Protein AF-A0AAE3J5L8-F1 (afdb_monomer_lite)

pLDDT: mean 74.48, std 11.76, range [44.78, 88.94]

Secondary structure (DSSP, 8-state):
--TTT-EEEETTEEEEHHHHHHHHHHHTT--S-GGG-HHHHHHHHHHHHHHHHHHHHHHHHHHHHHHHHHHHHHHHHH--SS--SHHHHHHHHHHHHH------TT-HHHHHHHHHHHHHHHHHHHHHHHHHHHHH-----

Structure (mmCIF, N/CA/C/O backbone):
data_AF-A0AAE3J5L8-F1
#
_entry.id   AF-A0AAE3J5L8-F1
#
loop_
_atom_site.group_PDB
_atom_site.id
_atom_site.type_symbol
_atom_site.label_atom_id
_atom_site.label_alt_id
_atom_site.label_comp_id
_atom_site.label_asym_id
_atom_site.label_entity_id
_atom_site.label_seq_id
_atom_site.pdbx_PDB_ins_code
_atom_site.Cartn_x
_atom_site.Cartn_y
_atom_site.Cartn_z
_atom_site.occupancy
_atom_site.B_iso_or_equiv
_atom_site.auth_seq_id
_atom_site.auth_comp_id
_atom_site.auth_asym_id
_atom_site.auth_atom_id
_atom_site.pdbx_PDB_model_num
ATOM 1 N N . MET A 1 1 ? 15.370 10.010 -34.840 1.00 44.78 1 MET A N 1
ATOM 2 C CA . MET A 1 1 ? 14.185 9.342 -34.231 1.00 44.78 1 MET A CA 1
ATOM 3 C C . MET A 1 1 ? 14.710 8.102 -33.510 1.00 44.78 1 MET A C 1
ATOM 5 O O . MET A 1 1 ? 15.654 7.546 -34.030 1.00 44.78 1 MET A O 1
ATOM 9 N N . SER A 1 2 ? 14.266 7.647 -32.333 1.00 55.09 2 SER A N 1
ATOM 10 C CA . SER A 1 2 ? 13.224 6.601 -32.332 1.00 55.09 2 SER A CA 1
ATOM 11 C C . SER A 1 2 ? 12.769 6.094 -30.941 1.00 55.09 2 SER A C 1
ATOM 13 O O . SER A 1 2 ? 12.084 5.082 -30.892 1.00 55.09 2 SER A O 1
ATOM 15 N N . ASN A 1 3 ? 13.058 6.735 -29.798 1.00 56.94 3 ASN A N 1
ATOM 16 C CA . ASN A 1 3 ? 12.617 6.172 -28.493 1.00 56.94 3 ASN A CA 1
ATOM 17 C C . ASN A 1 3 ? 11.081 6.122 -28.328 1.00 56.94 3 ASN A C 1
ATOM 19 O O . ASN A 1 3 ? 10.553 5.324 -27.560 1.00 56.94 3 ASN A O 1
ATOM 23 N N . ALA A 1 4 ? 10.349 6.942 -29.088 1.00 61.38 4 ALA A N 1
ATOM 24 C CA . ALA A 1 4 ? 8.887 6.914 -29.131 1.00 61.38 4 ALA A CA 1
ATOM 25 C C . ALA A 1 4 ? 8.309 5.815 -30.049 1.00 61.38 4 ALA A C 1
ATOM 27 O O . ALA A 1 4 ? 7.115 5.542 -29.976 1.00 61.38 4 ALA A O 1
ATOM 28 N N . LYS A 1 5 ? 9.124 5.198 -30.919 1.00 63.25 5 LYS A N 1
ATOM 29 C CA . LYS A 1 5 ? 8.696 4.129 -31.843 1.00 63.25 5 LYS A CA 1
ATOM 30 C C . LYS A 1 5 ? 9.155 2.743 -31.392 1.00 63.25 5 LYS A C 1
ATOM 32 O O . LYS A 1 5 ? 8.475 1.765 -31.683 1.00 63.25 5 LYS A O 1
ATOM 37 N N . VAL A 1 6 ? 10.279 2.660 -30.678 1.00 74.25 6 VAL A N 1
ATOM 38 C CA . VAL A 1 6 ? 10.754 1.413 -30.065 1.00 74.25 6 VAL A CA 1
ATOM 39 C C . VAL A 1 6 ? 9.831 1.054 -28.901 1.00 74.25 6 VAL A C 1
ATOM 41 O O . VAL A 1 6 ? 9.570 1.885 -28.024 1.00 74.25 6 VAL A O 1
ATOM 44 N N . LYS A 1 7 ? 9.315 -0.176 -28.919 1.00 81.69 7 LYS A N 1
ATOM 45 C CA . LYS A 1 7 ? 8.434 -0.722 -27.886 1.00 81.69 7 LYS A CA 1
ATOM 46 C C . LYS A 1 7 ? 9.178 -1.751 -27.047 1.00 81.69 7 LYS A C 1
ATOM 48 O O . LYS A 1 7 ? 9.964 -2.528 -27.579 1.00 81.69 7 LYS A O 1
ATOM 53 N N . ILE A 1 8 ? 8.871 -1.776 -25.760 1.00 83.00 8 ILE A N 1
ATOM 54 C CA . ILE A 1 8 ? 9.225 -2.849 -24.840 1.00 83.00 8 ILE A CA 1
ATOM 55 C C . ILE A 1 8 ? 7.957 -3.617 -24.461 1.00 83.00 8 ILE A C 1
ATOM 57 O O . ILE A 1 8 ? 6.883 -3.023 -24.348 1.00 83.00 8 ILE A O 1
ATOM 61 N N . HIS A 1 9 ? 8.088 -4.926 -24.280 1.00 81.44 9 HIS A N 1
ATOM 62 C CA . HIS A 1 9 ? 7.011 -5.790 -23.801 1.00 81.44 9 HIS A CA 1
ATOM 63 C C . HIS A 1 9 ? 7.209 -6.086 -22.313 1.00 81.44 9 HIS A C 1
ATOM 65 O O . HIS A 1 9 ? 8.316 -6.412 -21.879 1.00 81.44 9 HIS A O 1
ATOM 71 N N . THR A 1 10 ? 6.129 -5.988 -21.546 1.00 82.56 10 THR A N 1
ATOM 72 C CA . THR A 1 10 ? 6.056 -6.367 -20.125 1.00 82.56 10 THR A CA 1
ATOM 73 C C . THR A 1 10 ? 4.765 -7.139 -19.878 1.00 82.56 10 THR A C 1
ATOM 75 O O . THR A 1 10 ? 3.876 -7.132 -20.731 1.00 82.56 10 THR A O 1
ATOM 78 N N . GLN A 1 11 ? 4.603 -7.752 -18.705 1.00 77.94 11 GLN A N 1
ATOM 79 C CA . GLN A 1 11 ? 3.338 -8.423 -18.375 1.00 77.94 11 GLN A CA 1
ATOM 80 C C . GLN A 1 11 ? 2.146 -7.457 -18.273 1.00 77.94 11 GLN A C 1
ATOM 82 O O . GLN A 1 11 ? 1.005 -7.858 -18.481 1.00 77.94 11 GLN A O 1
ATOM 87 N N . ALA A 1 12 ? 2.405 -6.173 -18.007 1.00 77.25 12 ALA A N 1
AT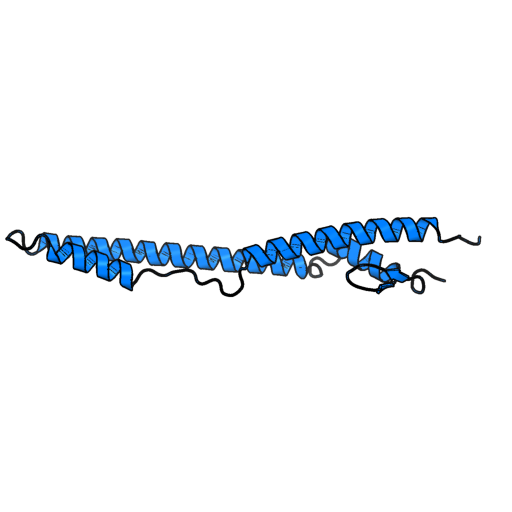OM 88 C CA . ALA A 1 12 ? 1.386 -5.124 -17.984 1.00 77.25 12 ALA A CA 1
ATOM 89 C C . ALA A 1 12 ? 1.015 -4.594 -19.385 1.00 77.25 12 ALA A C 1
ATOM 91 O O . ALA A 1 12 ? 0.104 -3.775 -19.507 1.00 77.25 12 ALA A O 1
ATOM 92 N N . GLY A 1 13 ? 1.716 -5.044 -20.431 1.00 84.94 13 GLY A N 1
ATOM 93 C CA . GLY A 1 13 ? 1.483 -4.669 -21.821 1.00 84.94 13 GLY A CA 1
ATOM 94 C C . GLY A 1 13 ? 2.679 -3.994 -22.491 1.00 84.94 13 GLY A C 1
ATOM 95 O O . GLY A 1 13 ? 3.811 -4.000 -21.991 1.00 84.94 13 GLY A O 1
ATOM 96 N N . ASP A 1 14 ? 2.393 -3.412 -23.653 1.00 84.94 14 ASP A N 1
ATOM 97 C CA . ASP A 1 14 ? 3.382 -2.799 -24.531 1.00 84.94 14 ASP A CA 1
ATOM 98 C C . ASP A 1 14 ? 3.556 -1.320 -24.222 1.00 84.94 14 ASP A C 1
ATOM 100 O O . ASP A 1 14 ? 2.623 -0.522 -24.338 1.00 84.94 14 ASP A O 1
ATOM 104 N N . PHE A 1 15 ? 4.792 -0.927 -23.937 1.00 84.38 15 PHE A N 1
ATOM 105 C CA . PHE A 1 15 ? 5.138 0.463 -23.676 1.00 84.38 15 PHE A CA 1
ATOM 106 C C . PHE A 1 15 ? 6.155 0.951 -24.696 1.00 84.38 15 PHE A C 1
ATOM 108 O O . PHE A 1 15 ? 7.084 0.237 -25.060 1.00 84.38 15 PHE A O 1
ATOM 115 N N . THR A 1 16 ? 6.031 2.198 -25.147 1.00 86.62 16 THR A N 1
ATOM 116 C CA . THR A 1 16 ? 7.151 2.851 -25.840 1.00 86.62 16 THR A CA 1
ATOM 117 C C . THR A 1 16 ? 8.303 3.039 -24.854 1.00 86.62 16 THR A C 1
ATOM 119 O O . THR A 1 16 ? 8.056 3.197 -23.659 1.00 86.62 16 THR A O 1
ATOM 122 N N . VAL A 1 17 ? 9.558 3.067 -25.311 1.00 82.81 17 VAL A N 1
ATOM 123 C CA . VAL A 1 17 ? 10.716 3.279 -24.414 1.00 82.81 17 VAL A CA 1
ATOM 124 C C . VAL A 1 17 ? 10.542 4.562 -23.589 1.00 82.81 17 VAL A C 1
ATOM 126 O O . VAL A 1 17 ? 10.765 4.566 -22.380 1.00 82.81 17 VAL A O 1
ATOM 129 N N . THR A 1 18 ? 10.048 5.643 -24.203 1.00 83.12 18 THR A N 1
ATOM 130 C CA . THR A 1 18 ? 9.715 6.889 -23.490 1.00 83.12 18 THR A CA 1
ATOM 131 C C . THR A 1 18 ? 8.594 6.706 -22.456 1.00 83.12 18 THR A C 1
ATOM 133 O O . THR A 1 18 ? 8.699 7.223 -21.339 1.00 83.12 18 THR A O 1
ATOM 136 N N . GLY A 1 19 ? 7.535 5.962 -22.792 1.00 82.69 19 GLY A N 1
ATOM 137 C CA . GLY A 1 19 ? 6.444 5.645 -21.866 1.00 82.69 19 GLY A CA 1
ATOM 138 C C . GLY A 1 19 ? 6.913 4.793 -20.684 1.00 82.69 19 GLY A C 1
ATOM 139 O O . GLY A 1 19 ? 6.606 5.107 -19.538 1.00 82.69 19 GLY A O 1
ATOM 140 N N . ALA A 1 20 ? 7.748 3.792 -20.944 1.00 85.12 20 ALA A N 1
ATOM 141 C CA . ALA A 1 20 ? 8.350 2.918 -19.947 1.00 85.12 20 ALA A CA 1
ATOM 142 C C . ALA A 1 20 ? 9.285 3.658 -18.982 1.00 85.12 20 ALA A C 1
ATOM 144 O O . ALA A 1 20 ? 9.216 3.451 -17.772 1.00 85.12 20 ALA A O 1
ATOM 145 N N . VAL A 1 21 ? 10.132 4.561 -19.490 1.00 84.31 21 VAL A N 1
ATOM 146 C CA . VAL A 1 21 ? 10.987 5.421 -18.652 1.00 84.31 21 VAL A CA 1
ATOM 147 C C . VAL A 1 21 ? 10.138 6.327 -17.761 1.00 84.31 21 VAL A C 1
ATOM 149 O O . VAL A 1 21 ? 10.444 6.480 -16.577 1.00 84.31 21 VAL A O 1
ATOM 152 N N . SER A 1 22 ? 9.066 6.900 -18.311 1.00 83.44 22 SER A N 1
ATOM 153 C CA . SER A 1 22 ? 8.148 7.767 -17.563 1.00 83.44 22 SER A CA 1
ATOM 154 C C . SER A 1 22 ? 7.431 6.989 -16.457 1.00 83.44 22 SER A C 1
ATOM 156 O O . SER A 1 22 ? 7.427 7.425 -15.304 1.00 83.44 22 SER A O 1
ATOM 158 N N . LEU A 1 23 ? 6.908 5.802 -16.781 1.00 83.38 23 LEU A N 1
ATOM 159 C CA . LEU A 1 23 ? 6.256 4.905 -15.829 1.00 83.38 23 LEU A CA 1
ATOM 160 C C . LEU A 1 23 ? 7.227 4.453 -14.735 1.00 83.38 23 LEU A C 1
ATOM 162 O O . LEU A 1 23 ? 6.928 4.603 -13.556 1.00 83.38 23 LEU A O 1
ATOM 166 N N . ARG A 1 24 ? 8.434 4.004 -15.094 1.00 85.81 24 ARG A N 1
ATOM 167 C CA . ARG A 1 24 ? 9.480 3.635 -14.131 1.00 85.81 24 ARG A CA 1
ATOM 168 C C . ARG A 1 24 ? 9.804 4.782 -13.172 1.00 85.81 24 ARG A C 1
ATOM 170 O O . ARG A 1 24 ? 9.902 4.572 -11.965 1.00 85.81 24 ARG A O 1
ATOM 177 N N . ASN A 1 25 ? 10.004 5.994 -13.690 1.00 82.62 25 ASN A N 1
ATOM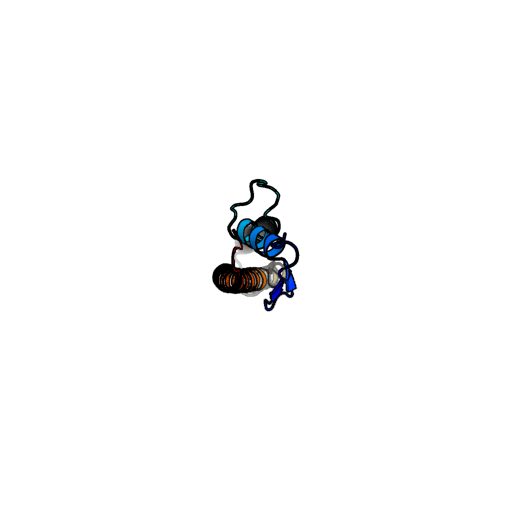 178 C CA . ASN A 1 25 ? 10.341 7.149 -12.857 1.00 82.62 25 ASN A CA 1
ATOM 179 C C . ASN A 1 25 ? 9.193 7.505 -11.898 1.00 82.62 25 ASN A C 1
ATOM 181 O O . ASN A 1 25 ? 9.457 7.825 -10.738 1.00 82.62 25 ASN A O 1
ATOM 185 N N . ARG A 1 26 ? 7.939 7.386 -12.353 1.00 80.06 26 ARG A N 1
ATOM 186 C CA . ARG A 1 26 ? 6.738 7.538 -11.521 1.00 80.06 26 ARG A CA 1
ATOM 187 C C . ARG A 1 26 ? 6.671 6.474 -10.424 1.00 80.06 26 ARG A C 1
ATOM 189 O O . ARG A 1 26 ? 6.553 6.837 -9.260 1.00 80.06 26 ARG A O 1
ATOM 196 N N . LEU A 1 27 ? 6.840 5.194 -10.764 1.00 79.00 27 LEU A N 1
ATOM 197 C CA . LEU A 1 27 ? 6.813 4.084 -9.801 1.00 79.00 27 LEU A CA 1
ATOM 198 C C . LEU A 1 27 ? 7.930 4.177 -8.745 1.00 79.00 27 LEU A C 1
ATOM 200 O O . LEU A 1 27 ? 7.731 3.763 -7.610 1.00 79.00 27 LEU A O 1
ATOM 204 N N . ARG A 1 28 ? 9.087 4.770 -9.077 1.00 78.38 28 ARG A N 1
ATOM 205 C CA . ARG A 1 28 ? 10.188 5.026 -8.120 1.00 78.38 28 ARG A CA 1
ATOM 206 C C . ARG A 1 28 ? 9.995 6.279 -7.261 1.00 78.38 28 ARG A C 1
ATOM 208 O O . ARG A 1 28 ? 10.917 6.650 -6.541 1.00 78.38 28 ARG A O 1
ATOM 215 N N . GLY A 1 29 ? 8.872 6.986 -7.385 1.00 71.25 29 GLY A N 1
ATOM 216 C CA . GLY A 1 29 ? 8.655 8.242 -6.666 1.00 71.25 29 GLY A CA 1
ATOM 217 C C . GLY A 1 29 ? 9.529 9.404 -7.156 1.00 71.25 29 GLY A C 1
ATOM 218 O O . GLY A 1 29 ? 9.593 10.436 -6.501 1.00 71.25 29 GLY A O 1
ATOM 219 N N . LYS A 1 30 ? 10.204 9.266 -8.308 1.00 65.38 30 LYS A N 1
ATOM 220 C CA . LYS A 1 30 ? 11.107 10.282 -8.886 1.00 65.38 30 LYS A CA 1
ATOM 221 C C . LYS A 1 30 ? 10.397 11.235 -9.852 1.00 65.38 30 LYS A C 1
ATOM 223 O O . LYS A 1 30 ? 11.042 11.870 -10.684 1.00 65.38 30 LYS A O 1
ATOM 228 N N . SER A 1 31 ? 9.070 11.303 -9.797 1.00 61.59 31 SER A N 1
ATOM 229 C CA . SER A 1 31 ? 8.314 12.238 -10.625 1.00 61.59 31 SER A CA 1
ATOM 230 C C . SER A 1 31 ? 8.439 13.653 -10.063 1.00 61.59 31 SER A C 1
ATOM 232 O O . SER A 1 31 ? 8.252 13.863 -8.867 1.00 61.59 31 SER A O 1
ATOM 234 N N . ALA A 1 32 ? 8.706 14.633 -10.930 1.00 59.59 32 ALA A N 1
ATOM 235 C CA . ALA A 1 32 ? 8.758 16.052 -10.565 1.00 59.59 32 ALA A CA 1
ATOM 236 C C . ALA A 1 32 ? 7.416 16.580 -10.015 1.00 59.59 32 ALA A C 1
ATOM 238 O O . ALA A 1 32 ? 7.368 17.621 -9.365 1.00 59.59 32 ALA A O 1
ATOM 239 N N . TYR A 1 33 ? 6.324 15.848 -10.248 1.00 59.88 33 TYR A N 1
ATOM 240 C CA . TYR A 1 33 ? 4.993 16.181 -9.762 1.00 59.88 33 TYR A CA 1
ATOM 241 C C . TYR A 1 33 ? 4.669 15.358 -8.508 1.00 59.88 33 TYR A C 1
ATOM 243 O O . TYR A 1 33 ? 4.322 14.181 -8.611 1.00 59.88 33 TYR A O 1
ATOM 251 N N . GLN A 1 34 ? 4.708 15.978 -7.324 1.00 54.47 34 GLN A N 1
ATOM 252 C CA . GLN A 1 34 ? 4.343 15.341 -6.042 1.00 54.47 34 GLN A CA 1
ATOM 253 C C . GLN A 1 34 ? 2.928 14.721 -6.045 1.00 54.47 34 GLN A C 1
ATOM 255 O O . GLN A 1 34 ? 2.705 13.694 -5.410 1.00 54.47 34 GLN A O 1
ATOM 260 N N . ASN A 1 35 ? 1.990 15.275 -6.826 1.00 56.38 35 ASN A N 1
ATOM 261 C CA . ASN A 1 35 ? 0.626 14.744 -6.984 1.00 56.38 35 ASN A CA 1
ATOM 262 C C . ASN A 1 35 ? 0.490 13.605 -8.012 1.00 56.38 35 ASN A C 1
ATOM 264 O O . ASN A 1 35 ? -0.592 13.047 -8.161 1.00 56.38 35 ASN A O 1
ATOM 268 N N . SER A 1 36 ? 1.556 13.237 -8.728 1.00 58.84 36 SER A N 1
ATOM 269 C CA . SER A 1 36 ? 1.492 12.191 -9.767 1.00 58.84 36 SER A CA 1
ATOM 270 C C . SER A 1 36 ? 1.623 10.760 -9.233 1.00 58.84 36 SER A C 1
ATOM 272 O O . SER A 1 36 ? 1.447 9.801 -9.988 1.00 58.84 36 SER A O 1
ATOM 274 N N . LEU A 1 37 ? 1.893 10.601 -7.935 1.00 71.88 37 LEU A N 1
ATOM 275 C CA . LEU A 1 37 ? 2.023 9.307 -7.262 1.00 71.88 37 LEU A CA 1
ATOM 276 C C . LEU A 1 37 ? 0.659 8.798 -6.786 1.00 71.88 37 LEU A C 1
ATOM 278 O O . LEU A 1 37 ? 0.462 8.544 -5.600 1.00 71.88 37 LEU A O 1
ATOM 282 N N . PHE A 1 38 ? -0.300 8.709 -7.711 1.00 74.44 38 PHE A N 1
ATOM 283 C CA . PHE A 1 38 ? -1.663 8.253 -7.425 1.00 74.44 38 PHE A CA 1
ATOM 284 C C . PHE A 1 38 ? -1.671 6.917 -6.675 1.00 74.44 38 PHE A C 1
ATOM 286 O O . PHE A 1 38 ? -2.350 6.813 -5.666 1.00 74.44 38 PHE A O 1
ATOM 293 N N . GLU A 1 39 ? -0.866 5.946 -7.106 1.00 74.88 39 GLU A N 1
ATOM 294 C CA . GLU A 1 39 ? -0.790 4.611 -6.508 1.00 74.88 39 GLU A CA 1
ATOM 295 C C . GLU A 1 39 ? -0.334 4.685 -5.043 1.00 74.88 39 GLU A C 1
ATOM 297 O O . GLU A 1 39 ? -1.012 4.183 -4.153 1.00 74.88 39 GLU A O 1
ATOM 302 N N . VAL A 1 40 ? 0.744 5.426 -4.766 1.00 77.62 40 VAL A N 1
ATOM 303 C CA . VAL A 1 40 ? 1.261 5.621 -3.398 1.00 77.62 40 VAL A CA 1
ATOM 304 C C . VAL A 1 40 ? 0.265 6.403 -2.534 1.00 77.62 40 VAL A C 1
ATOM 306 O O . VAL A 1 40 ? 0.112 6.144 -1.343 1.00 77.62 40 VAL A O 1
ATOM 309 N N . ASN A 1 41 ? -0.411 7.395 -3.116 1.00 82.31 41 ASN A N 1
ATOM 310 C CA . ASN A 1 41 ? -1.422 8.182 -2.417 1.00 82.31 41 ASN A CA 1
ATOM 311 C C . ASN A 1 41 ? -2.668 7.350 -2.095 1.00 82.31 41 ASN A C 1
ATOM 313 O O . ASN A 1 41 ? -3.238 7.515 -1.019 1.00 82.31 41 ASN A O 1
ATOM 317 N N . MET A 1 42 ? -3.067 6.468 -3.008 1.00 82.25 42 MET A N 1
ATOM 318 C CA . MET A 1 42 ? -4.195 5.559 -2.857 1.00 82.25 42 MET A CA 1
ATOM 319 C C . MET A 1 42 ? -3.910 4.512 -1.783 1.00 82.25 42 MET A C 1
ATOM 321 O O . MET A 1 42 ? -4.709 4.391 -0.861 1.00 82.25 42 MET A O 1
ATOM 325 N N . GLU A 1 43 ? -2.752 3.847 -1.830 1.00 81.88 43 GLU A N 1
ATOM 326 C CA . GLU A 1 43 ? -2.315 2.896 -0.795 1.00 81.88 43 GLU A CA 1
ATOM 327 C C . GLU A 1 43 ? -2.286 3.555 0.588 1.00 81.88 43 GLU A C 1
ATOM 329 O O . GLU A 1 43 ? -2.874 3.051 1.541 1.00 81.88 43 GLU A O 1
ATOM 334 N N . ARG A 1 44 ? -1.701 4.756 0.687 1.00 85.12 44 ARG A N 1
ATOM 335 C CA . ARG A 1 44 ? -1.685 5.521 1.941 1.00 85.12 44 ARG A CA 1
ATOM 336 C C . ARG A 1 44 ? -3.089 5.855 2.432 1.00 85.12 44 ARG A C 1
ATOM 338 O O . ARG A 1 44 ? -3.348 5.809 3.630 1.00 85.12 44 ARG A O 1
ATOM 345 N N . LYS A 1 45 ? -3.990 6.246 1.528 1.00 87.50 45 LYS A N 1
ATOM 346 C CA . LYS A 1 45 ? -5.359 6.605 1.905 1.00 87.50 45 LYS A CA 1
ATOM 347 C C . LYS A 1 45 ? -6.143 5.380 2.373 1.00 87.50 45 LYS A C 1
ATOM 349 O O . LYS A 1 45 ? -6.880 5.487 3.347 1.00 87.50 45 LYS A O 1
ATOM 354 N N . MET A 1 46 ? -5.949 4.237 1.724 1.00 84.19 46 MET A N 1
ATOM 355 C CA . MET A 1 46 ? -6.524 2.958 2.135 1.00 84.19 46 MET A CA 1
ATOM 356 C C . MET A 1 46 ? -6.052 2.550 3.536 1.00 84.19 46 MET A C 1
ATOM 358 O O . MET A 1 46 ? -6.886 2.262 4.392 1.00 84.19 46 MET A O 1
ATOM 362 N N . ASP A 1 47 ? -4.748 2.626 3.808 1.00 85.75 47 ASP A N 1
ATOM 363 C CA . ASP A 1 47 ? -4.183 2.323 5.130 1.00 85.75 47 ASP A CA 1
ATOM 364 C C . ASP A 1 47 ? -4.706 3.270 6.230 1.00 85.75 47 ASP A C 1
ATOM 366 O O . ASP A 1 47 ? -5.062 2.849 7.336 1.00 85.75 47 ASP A O 1
ATOM 370 N N . GLN A 1 48 ? -4.847 4.560 5.906 1.00 88.94 48 GLN A N 1
ATOM 371 C CA . GLN A 1 48 ? -5.434 5.551 6.811 1.00 88.94 48 GLN A CA 1
ATOM 372 C C . GLN A 1 48 ? -6.892 5.238 7.161 1.00 88.94 48 GLN A C 1
ATOM 374 O O . GLN A 1 48 ? -7.256 5.300 8.336 1.00 88.94 48 GLN A O 1
ATOM 379 N N . GLU A 1 49 ? -7.732 4.923 6.172 1.00 86.00 49 GLU A N 1
ATOM 380 C CA . GLU A 1 49 ? -9.142 4.603 6.424 1.00 86.00 49 GLU A CA 1
ATOM 381 C C . GLU A 1 49 ? -9.296 3.277 7.178 1.00 86.00 49 GLU A C 1
ATOM 383 O O . GLU A 1 49 ? -10.117 3.188 8.096 1.00 86.00 49 GLU A O 1
ATOM 388 N N . TYR A 1 50 ? -8.460 2.278 6.877 1.00 85.38 50 TYR A N 1
ATOM 389 C CA . TYR A 1 50 ? -8.422 1.026 7.631 1.00 85.38 50 TYR A CA 1
ATOM 390 C C . TYR A 1 50 ? -8.069 1.278 9.102 1.00 85.38 50 TYR A C 1
ATOM 392 O O . TYR A 1 50 ? -8.821 0.908 10.007 1.00 85.38 50 TYR A O 1
ATOM 400 N N . THR A 1 51 ? -6.968 1.989 9.356 1.00 87.38 51 THR A N 1
ATOM 401 C CA . THR A 1 51 ? -6.517 2.324 10.715 1.00 87.38 51 THR A CA 1
ATOM 402 C C . THR A 1 51 ? -7.570 3.123 11.476 1.00 87.38 51 THR A C 1
ATOM 404 O O . THR A 1 51 ? -7.840 2.844 12.647 1.00 87.38 51 THR A O 1
ATOM 407 N N . ARG A 1 52 ? -8.209 4.092 10.813 1.00 88.62 52 ARG A N 1
ATOM 408 C CA . ARG A 1 52 ? -9.291 4.886 11.398 1.00 88.62 52 ARG A CA 1
ATOM 409 C C . ARG A 1 52 ? -10.477 4.013 11.800 1.00 88.62 52 ARG A C 1
ATOM 411 O O . ARG A 1 52 ? -10.994 4.176 12.903 1.00 88.62 52 ARG A O 1
ATOM 418 N N . SER A 1 53 ? -10.876 3.080 10.942 1.00 84.00 53 SER A N 1
ATOM 419 C CA . SER A 1 53 ? -12.004 2.175 11.188 1.00 84.00 53 SER A CA 1
ATOM 420 C C . SER A 1 53 ? -11.717 1.231 12.359 1.00 84.00 53 SER A C 1
ATOM 422 O O . SER A 1 53 ? -12.539 1.101 13.267 1.00 84.00 53 SER A O 1
ATOM 424 N N . VAL A 1 54 ? -10.505 0.663 12.413 1.00 85.12 54 VAL A N 1
ATOM 425 C CA . VAL A 1 54 ? -10.026 -0.146 13.549 1.00 85.12 54 VAL A CA 1
ATOM 426 C C . VAL A 1 54 ? -10.059 0.655 14.852 1.00 85.12 54 VAL A C 1
ATOM 428 O O . VAL A 1 54 ? -10.557 0.169 15.868 1.00 85.12 54 VAL A O 1
ATOM 431 N N . GLN A 1 55 ? -9.546 1.888 14.844 1.00 87.12 55 GLN A N 1
ATOM 432 C CA . GLN A 1 55 ? -9.546 2.750 16.029 1.00 87.12 55 GLN A CA 1
ATOM 433 C C . GLN A 1 55 ? -10.961 3.106 16.479 1.00 87.12 55 GLN A C 1
ATOM 435 O O . GLN A 1 55 ? -11.245 3.083 17.675 1.00 87.12 55 GLN A O 1
ATOM 440 N N . GLN A 1 56 ? -11.856 3.406 15.538 1.00 86.50 56 GLN A N 1
ATOM 441 C CA . GLN A 1 56 ? -13.240 3.734 15.852 1.00 86.50 56 GLN A CA 1
ATOM 442 C C . GLN A 1 56 ? -13.928 2.556 16.542 1.00 86.50 56 GLN A C 1
ATOM 444 O O . GLN A 1 56 ? -14.536 2.740 17.592 1.00 86.50 56 GLN A O 1
ATOM 449 N N . ILE A 1 57 ? -13.779 1.345 16.004 1.00 83.31 57 ILE A N 1
ATOM 450 C CA . ILE A 1 57 ? -14.362 0.129 16.586 1.00 83.31 57 ILE A CA 1
ATOM 451 C C . ILE A 1 57 ? -13.762 -0.165 17.954 1.00 83.31 57 ILE A C 1
ATOM 453 O O . ILE A 1 57 ? -14.498 -0.441 18.896 1.00 83.31 57 ILE A O 1
ATOM 457 N N . LYS A 1 58 ? -12.442 -0.024 18.105 1.00 84.00 58 LYS A N 1
ATOM 458 C CA . LYS A 1 58 ? -11.779 -0.184 19.402 1.00 84.00 58 LYS A CA 1
ATOM 459 C C . LYS A 1 58 ? -12.336 0.786 20.447 1.00 84.00 58 LYS A C 1
ATOM 461 O O . LYS A 1 58 ? -12.605 0.372 21.570 1.00 84.00 58 LYS A O 1
ATOM 466 N N . ASN A 1 59 ? -12.538 2.049 20.079 1.00 85.88 59 ASN A N 1
ATOM 467 C CA . ASN A 1 59 ? -13.095 3.057 20.979 1.00 85.88 59 ASN A CA 1
ATOM 468 C C . ASN A 1 59 ? -14.564 2.770 21.320 1.00 85.88 59 ASN A C 1
ATOM 470 O O . ASN A 1 59 ? -14.952 2.898 22.478 1.00 85.88 59 ASN A O 1
ATOM 474 N N . MET A 1 60 ? -15.371 2.355 20.339 1.00 83.19 60 MET A N 1
ATOM 475 C CA . MET A 1 60 ? -16.782 2.010 20.552 1.00 83.19 60 MET A CA 1
ATOM 476 C C . MET A 1 60 ? -16.928 0.768 21.442 1.00 83.19 60 MET A C 1
ATOM 478 O O . MET A 1 60 ? -17.733 0.780 22.369 1.00 83.19 60 MET A O 1
ATOM 482 N N . ASN A 1 61 ? -16.092 -0.254 21.245 1.00 79.12 61 ASN A N 1
ATOM 483 C CA . ASN A 1 61 ? -16.075 -1.445 22.095 1.00 79.12 61 ASN A CA 1
ATOM 484 C C . ASN A 1 61 ? -15.568 -1.139 23.512 1.00 79.12 61 ASN A C 1
ATOM 486 O O . ASN A 1 61 ? -16.086 -1.694 24.474 1.00 79.12 61 ASN A O 1
ATOM 490 N N . LEU A 1 62 ? -14.612 -0.218 23.673 1.00 84.56 62 LEU A N 1
ATOM 491 C CA . LEU A 1 62 ? -14.167 0.220 25.000 1.00 84.56 62 LEU A CA 1
ATOM 492 C C . LEU A 1 62 ? -15.281 0.960 25.757 1.00 84.56 62 LEU A C 1
ATOM 494 O O . LEU A 1 62 ? -15.532 0.666 26.920 1.00 84.56 62 LEU A O 1
ATOM 498 N N . GLN A 1 63 ? -16.009 1.853 25.083 1.00 83.50 63 GLN A N 1
ATOM 499 C CA . GLN A 1 63 ? -17.188 2.506 25.664 1.00 83.50 63 GLN A CA 1
ATOM 500 C C . GLN A 1 63 ? -18.304 1.510 25.999 1.00 83.50 63 GLN A C 1
ATOM 502 O O . GLN A 1 63 ? -19.046 1.712 26.961 1.00 83.50 63 GLN A O 1
ATOM 507 N N . LEU A 1 64 ? -18.452 0.450 25.202 1.00 79.75 64 LEU A N 1
ATOM 508 C CA . LEU A 1 64 ? -19.403 -0.615 25.490 1.00 79.75 64 LEU A CA 1
ATOM 509 C C . LEU A 1 64 ? -19.029 -1.366 26.771 1.00 79.75 64 LEU A C 1
ATOM 511 O O . LEU A 1 64 ? -19.910 -1.587 27.596 1.00 79.75 64 LEU A O 1
ATOM 515 N N . GLU A 1 65 ? -17.752 -1.707 26.957 1.00 79.44 65 GLU A N 1
ATOM 516 C CA . GLU A 1 65 ? -17.259 -2.345 28.187 1.00 79.44 65 GLU A CA 1
ATOM 517 C C . GLU A 1 65 ? -17.475 -1.442 29.410 1.00 79.44 65 GLU A C 1
ATOM 519 O O . GLU A 1 65 ? -18.030 -1.889 30.410 1.00 79.44 65 GLU A O 1
ATOM 524 N N . GLU A 1 66 ? -17.168 -0.144 29.315 1.00 82.12 66 GLU A N 1
ATOM 525 C CA . GLU A 1 66 ? -17.431 0.813 30.404 1.00 82.12 66 GLU A CA 1
ATOM 526 C C . GLU A 1 66 ? -18.925 0.886 30.770 1.00 82.12 66 GLU A C 1
ATOM 528 O O . GLU A 1 66 ? -19.295 0.952 31.946 1.00 82.12 66 GLU A O 1
ATOM 533 N N . ARG A 1 67 ? -19.814 0.847 29.767 1.00 78.94 67 ARG A N 1
ATOM 534 C CA . ARG A 1 67 ? -21.268 0.801 29.989 1.00 78.94 67 ARG A CA 1
ATOM 535 C C . ARG A 1 67 ? -21.712 -0.529 30.588 1.00 78.94 67 ARG A C 1
ATOM 537 O O . ARG A 1 67 ? -22.566 -0.524 31.473 1.00 78.94 67 ARG A O 1
ATOM 544 N N . ALA A 1 68 ? -21.150 -1.643 30.132 1.00 74.56 68 ALA A N 1
ATOM 545 C CA . ALA A 1 68 ? -21.432 -2.970 30.666 1.00 74.56 68 ALA A CA 1
ATOM 546 C C . ALA A 1 68 ? -21.025 -3.064 32.147 1.00 74.56 68 ALA A C 1
ATOM 548 O O . ALA A 1 68 ? -21.809 -3.539 32.972 1.00 74.56 68 ALA A O 1
ATOM 549 N N . ASP A 1 69 ? -19.866 -2.511 32.511 1.00 75.00 69 ASP A N 1
ATOM 550 C CA . ASP A 1 69 ? -19.398 -2.421 33.895 1.00 75.00 69 ASP A CA 1
ATOM 551 C C . ASP A 1 69 ? -20.284 -1.510 34.757 1.00 75.00 69 ASP A C 1
ATOM 553 O O . ASP A 1 69 ? -20.604 -1.853 35.899 1.00 75.00 69 ASP A O 1
ATOM 557 N N . ALA A 1 70 ? -20.758 -0.382 34.217 1.00 77.00 70 ALA A N 1
ATOM 558 C CA . ALA A 1 70 ? -21.709 0.487 34.910 1.00 77.00 70 ALA A CA 1
ATOM 559 C C . ALA A 1 70 ? -23.059 -0.212 35.164 1.00 77.00 70 ALA A C 1
ATOM 561 O O . ALA A 1 70 ? -23.611 -0.118 36.265 1.00 77.00 70 ALA A O 1
ATOM 562 N N . VAL A 1 71 ? -23.580 -0.956 34.180 1.00 70.75 71 VAL A N 1
ATOM 563 C CA . VAL A 1 71 ? -24.796 -1.772 34.336 1.00 70.75 71 VAL A CA 1
ATOM 564 C C . VAL A 1 71 ? -24.571 -2.853 35.392 1.00 70.75 71 VAL A C 1
ATOM 566 O O . VAL A 1 71 ? -25.377 -2.970 36.317 1.00 70.75 71 VAL A O 1
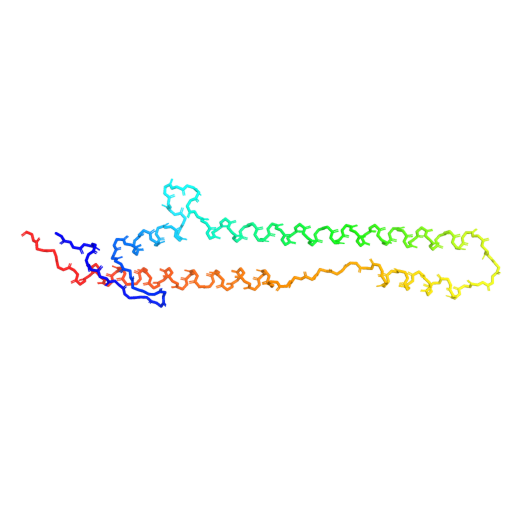ATOM 569 N N . ARG A 1 72 ? -23.444 -3.570 35.335 1.00 70.81 72 ARG A N 1
ATOM 570 C CA . ARG A 1 72 ? -23.046 -4.569 36.336 1.00 70.81 72 ARG A CA 1
ATOM 571 C C . ARG A 1 72 ? -23.019 -3.985 37.752 1.00 70.81 72 ARG A C 1
ATOM 573 O O . ARG A 1 72 ? -23.613 -4.568 38.658 1.00 70.81 72 ARG A O 1
ATOM 580 N N . LEU A 1 73 ? -22.380 -2.830 37.945 1.00 69.94 73 LEU A N 1
ATOM 581 C CA . LEU A 1 73 ? -22.331 -2.117 39.228 1.00 69.94 73 LEU A CA 1
ATOM 582 C C . LEU A 1 73 ? -23.723 -1.693 39.708 1.00 69.94 73 LEU A C 1
ATOM 584 O O . LEU A 1 73 ? -24.025 -1.823 40.893 1.00 69.94 73 LEU A O 1
ATOM 588 N N . SER A 1 74 ? -24.585 -1.226 38.801 1.00 70.75 74 SER A N 1
ATOM 589 C CA . SER A 1 74 ? -25.951 -0.820 39.144 1.00 70.75 74 SER A CA 1
ATOM 590 C C . SER A 1 74 ? -26.805 -1.988 39.640 1.00 70.75 74 SER A C 1
ATOM 592 O O . SER A 1 74 ? -27.598 -1.805 40.561 1.00 70.75 74 SER A O 1
ATOM 594 N N . ILE A 1 75 ? -26.618 -3.189 39.082 1.00 65.50 75 ILE A N 1
ATOM 595 C CA . ILE A 1 75 ? -27.372 -4.375 39.495 1.00 65.50 75 ILE A CA 1
ATOM 596 C C . ILE A 1 75 ? -26.813 -4.938 40.809 1.00 65.50 75 ILE A C 1
ATOM 598 O O . ILE A 1 75 ? -27.578 -5.229 41.728 1.00 65.50 75 ILE A O 1
ATOM 602 N N . LEU A 1 76 ? -25.484 -4.997 40.954 1.00 64.44 76 LEU A N 1
ATOM 603 C CA . LEU A 1 76 ? -24.823 -5.413 42.199 1.00 64.44 76 LEU A CA 1
ATOM 604 C C . LEU A 1 76 ? -25.102 -4.467 43.378 1.00 64.44 76 LEU A C 1
ATOM 606 O O . LEU A 1 76 ? -25.194 -4.921 44.517 1.00 64.44 76 LEU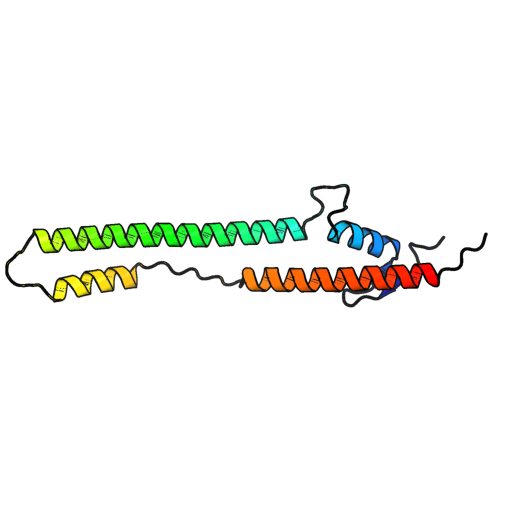 A O 1
ATOM 610 N N . GLY A 1 77 ? -25.252 -3.165 43.123 1.00 61.97 77 GLY A N 1
ATOM 611 C CA . GLY A 1 77 ? -25.523 -2.159 44.151 1.00 61.97 77 GLY A CA 1
ATOM 612 C C . GLY A 1 77 ? -26.975 -2.108 44.635 1.00 61.97 77 GLY A C 1
ATOM 613 O O . GLY A 1 77 ? -27.220 -1.552 45.706 1.00 61.97 77 GLY A O 1
ATOM 614 N N . LYS A 1 78 ? -27.938 -2.661 43.879 1.00 59.28 78 LYS A N 1
ATOM 615 C CA . LYS A 1 78 ? -29.372 -2.513 44.185 1.00 59.28 78 LYS A CA 1
ATOM 616 C C . LYS A 1 78 ? -29.990 -3.672 44.968 1.00 59.28 78 LYS A C 1
ATOM 618 O O . LYS A 1 78 ? -30.938 -3.413 45.694 1.00 59.28 78 LYS A O 1
ATOM 623 N N . ASP A 1 79 ? -29.445 -4.890 44.911 1.00 52.91 79 ASP A N 1
ATOM 624 C CA . ASP A 1 79 ? -30.030 -6.051 45.604 1.00 52.91 79 ASP A CA 1
ATOM 625 C C . ASP A 1 79 ? -28.968 -7.056 46.096 1.00 52.91 79 ASP A C 1
ATOM 627 O O . ASP A 1 79 ? -28.685 -8.073 45.464 1.00 52.91 79 ASP A O 1
ATOM 631 N N . SER A 1 80 ? -28.422 -6.843 47.298 1.00 50.81 80 SER A N 1
ATOM 632 C CA . SER A 1 80 ? -27.524 -7.795 47.980 1.00 50.81 80 SER A CA 1
ATOM 633 C C . SER A 1 80 ? -28.239 -9.011 48.601 1.00 50.81 80 SER A C 1
ATOM 635 O O . SER A 1 80 ? -27.713 -9.657 49.509 1.00 50.81 80 SER A O 1
ATOM 637 N N . LYS A 1 81 ? -29.437 -9.373 48.122 1.00 51.31 81 LYS A N 1
ATOM 638 C CA . LYS A 1 81 ? -30.180 -10.552 48.596 1.00 51.31 81 LYS A CA 1
ATOM 639 C C . LYS A 1 81 ? -30.748 -11.375 47.433 1.00 51.31 81 LYS A C 1
ATOM 641 O O . LYS A 1 81 ? -31.939 -11.335 47.152 1.00 51.31 81 LYS A O 1
ATOM 646 N N . GLY A 1 82 ? -29.894 -12.188 46.805 1.00 54.12 82 GLY A N 1
ATOM 647 C CA . GLY A 1 82 ? -30.331 -13.493 46.281 1.00 54.12 82 GLY A CA 1
ATOM 648 C C . GLY A 1 82 ? -30.467 -13.709 44.767 1.00 54.12 82 GLY A C 1
ATOM 649 O O . GLY A 1 82 ? -31.093 -14.694 44.392 1.00 54.12 82 GLY A O 1
ATOM 650 N N . LYS A 1 83 ? -29.892 -12.884 43.881 1.00 50.59 83 LYS A N 1
ATOM 651 C CA . LYS A 1 83 ? -29.896 -13.151 42.420 1.00 50.59 83 LYS A CA 1
ATOM 652 C C . LYS A 1 83 ? -28.514 -12.949 41.787 1.00 50.59 83 LYS A C 1
ATOM 654 O O . LYS A 1 83 ? -28.304 -12.016 41.026 1.00 50.59 83 LYS A O 1
ATOM 659 N N . GLY A 1 84 ? -27.556 -13.801 42.152 1.00 51.53 84 GLY A N 1
ATOM 660 C CA . GLY A 1 84 ? -26.159 -13.679 41.711 1.00 51.53 84 GLY A CA 1
ATOM 661 C C . GLY A 1 84 ? -25.865 -14.157 40.283 1.00 51.53 84 GLY A C 1
ATOM 662 O O . GLY A 1 84 ? -24.857 -13.739 39.729 1.00 51.53 84 GLY A O 1
ATOM 663 N N . ASP A 1 85 ? -26.726 -14.992 39.689 1.00 52.94 85 ASP A N 1
ATOM 664 C CA . ASP A 1 85 ? -26.395 -15.740 38.461 1.00 52.94 85 ASP A CA 1
ATOM 665 C C . ASP A 1 85 ? -26.982 -15.088 37.190 1.00 52.94 85 ASP A C 1
ATOM 667 O O . ASP A 1 85 ? -26.253 -14.655 36.301 1.00 52.94 85 ASP A O 1
ATOM 671 N N . ASN A 1 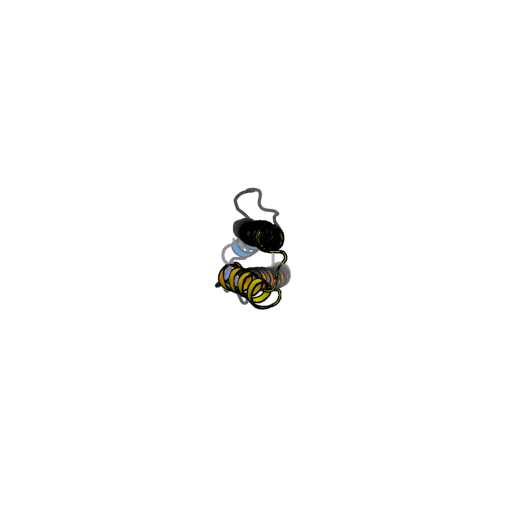86 ? -28.295 -14.827 37.167 1.00 56.66 86 ASN A N 1
ATOM 672 C CA . ASN A 1 86 ? -28.997 -14.258 36.000 1.00 56.66 86 ASN A CA 1
ATOM 673 C C . ASN A 1 86 ? -28.536 -12.843 35.592 1.00 56.66 86 ASN A C 1
ATOM 675 O O . ASN A 1 86 ? -28.849 -12.374 34.500 1.00 56.66 86 ASN A O 1
ATOM 679 N N . SER A 1 87 ? -27.854 -12.119 36.483 1.00 55.62 87 SER A N 1
ATOM 680 C CA . SER A 1 87 ? -27.408 -10.749 36.216 1.00 55.62 87 SER A CA 1
ATOM 681 C C . SER A 1 87 ? -26.073 -10.678 35.474 1.00 55.62 87 SER A C 1
ATOM 683 O O . SER A 1 87 ? -25.791 -9.652 34.857 1.00 55.62 87 SER A O 1
ATOM 685 N N . LEU A 1 88 ? -25.242 -11.718 35.562 1.00 61.44 88 LEU A N 1
ATOM 686 C CA . LEU A 1 88 ? -23.972 -11.788 34.839 1.00 61.44 88 LEU A CA 1
ATOM 687 C C . LEU A 1 88 ? -24.199 -12.212 33.386 1.00 61.44 88 LEU A C 1
ATOM 689 O O . LEU A 1 88 ? -23.568 -11.651 32.490 1.00 61.44 88 LEU A O 1
ATOM 693 N N . ASP A 1 89 ? -25.158 -13.109 33.149 1.00 63.44 89 ASP A N 1
ATOM 694 C CA . ASP A 1 89 ? -25.563 -13.514 31.799 1.00 63.44 89 ASP A CA 1
ATOM 695 C C . ASP A 1 89 ? -26.163 -12.351 31.006 1.00 63.44 89 ASP A C 1
ATOM 697 O O . ASP A 1 89 ? -25.740 -12.107 29.884 1.00 63.44 89 ASP A O 1
ATOM 701 N N . ALA A 1 90 ? -27.023 -11.527 31.615 1.00 62.78 90 ALA A N 1
ATOM 702 C CA . ALA A 1 90 ? -27.584 -10.353 30.940 1.00 62.78 90 ALA A CA 1
ATOM 703 C C . ALA A 1 90 ? -26.517 -9.323 30.507 1.00 62.78 90 ALA A C 1
ATOM 705 O O . ALA A 1 90 ? -26.670 -8.658 29.483 1.00 62.78 90 ALA A O 1
ATOM 706 N N . VAL A 1 91 ? -25.423 -9.184 31.267 1.00 61.88 91 VAL A N 1
ATOM 707 C CA . VAL A 1 91 ? -24.298 -8.297 30.912 1.00 61.88 91 VAL A CA 1
ATOM 708 C C . VAL A 1 91 ? -23.444 -8.917 29.802 1.00 61.88 91 VAL A C 1
ATOM 710 O O . VAL A 1 91 ? -23.017 -8.208 28.890 1.00 61.88 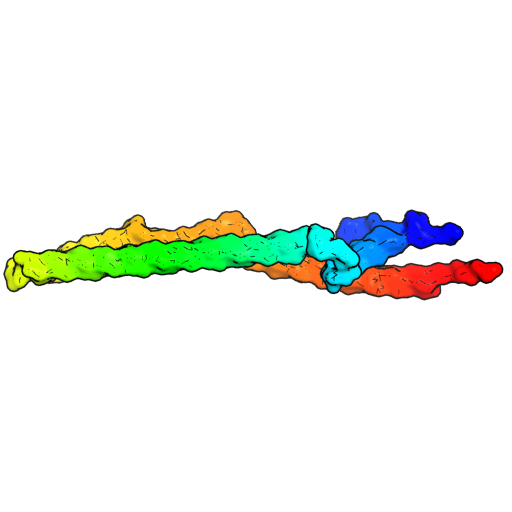91 VAL A O 1
ATOM 713 N N . ASN A 1 92 ? -23.228 -10.235 29.839 1.00 63.94 92 ASN A N 1
ATOM 714 C CA . ASN A 1 92 ? -22.530 -10.959 28.777 1.00 63.94 92 ASN A CA 1
ATOM 715 C C . ASN A 1 92 ? -23.311 -10.944 27.456 1.00 63.94 92 ASN A C 1
ATOM 717 O O . ASN A 1 92 ? -22.706 -10.710 26.409 1.00 63.94 92 ASN A O 1
ATOM 721 N N . ASP A 1 93 ? -24.630 -11.128 27.504 1.00 65.31 93 ASP A N 1
ATOM 722 C CA . ASP A 1 93 ? -25.517 -11.058 26.342 1.00 65.31 93 ASP A CA 1
ATOM 723 C C . ASP A 1 93 ? -25.552 -9.639 25.770 1.00 65.31 93 ASP A C 1
ATOM 725 O O . ASP A 1 93 ? -25.328 -9.455 24.575 1.00 65.31 93 ASP A O 1
ATOM 729 N N . PHE A 1 94 ? -25.679 -8.613 26.623 1.00 60.97 94 PHE A N 1
ATOM 730 C CA . PHE A 1 94 ? -25.607 -7.215 26.190 1.00 60.97 94 PHE A CA 1
ATOM 731 C C . PHE A 1 94 ? -24.273 -6.891 25.513 1.00 60.97 94 PHE A C 1
ATOM 733 O O . PHE A 1 94 ? -24.239 -6.210 24.487 1.00 60.97 94 PHE A O 1
ATOM 740 N N . ARG A 1 95 ? -23.160 -7.401 26.048 1.00 65.00 95 ARG A N 1
ATOM 741 C CA . ARG A 1 95 ? -21.847 -7.223 25.430 1.00 65.00 95 ARG A CA 1
ATOM 742 C C . ARG A 1 95 ? -21.780 -7.915 24.072 1.00 65.00 95 ARG A C 1
ATOM 744 O O . ARG A 1 95 ? -21.333 -7.309 23.104 1.00 65.00 95 ARG A O 1
ATOM 751 N N . LYS A 1 96 ? -22.251 -9.157 23.984 1.00 67.19 96 LYS A N 1
ATOM 752 C CA . LYS A 1 96 ? -22.210 -9.963 22.760 1.00 67.19 96 LYS A CA 1
ATOM 753 C C . LYS A 1 96 ? -23.082 -9.381 21.646 1.00 67.19 96 LYS A C 1
ATOM 755 O O . LYS A 1 96 ? -22.660 -9.390 20.496 1.00 67.19 96 LYS A O 1
ATOM 760 N N . GLU A 1 97 ? -24.248 -8.838 21.984 1.00 64.38 97 GLU A N 1
ATOM 761 C CA . GLU A 1 97 ? -25.171 -8.224 21.022 1.00 64.38 97 GLU A CA 1
ATOM 762 C C . GLU A 1 97 ? -24.720 -6.841 20.535 1.00 64.38 97 GLU A C 1
ATOM 764 O O . GLU A 1 97 ? -25.057 -6.449 19.421 1.00 64.38 97 GLU A O 1
ATOM 769 N N . ASN A 1 98 ? -23.952 -6.100 21.341 1.00 63.25 98 ASN A N 1
ATOM 770 C CA . ASN A 1 98 ? -23.553 -4.727 21.012 1.00 63.25 98 ASN A CA 1
ATOM 771 C C . ASN A 1 98 ? -22.083 -4.584 20.586 1.00 63.25 98 ASN A C 1
ATOM 773 O O . ASN A 1 98 ? -21.657 -3.473 20.261 1.00 63.25 98 ASN A O 1
ATOM 777 N N . THR A 1 99 ? -21.296 -5.667 20.589 1.00 65.12 99 THR A N 1
ATOM 778 C CA . THR A 1 99 ? -19.899 -5.617 20.133 1.00 65.12 99 THR A CA 1
ATOM 779 C C . THR A 1 99 ? -19.866 -5.263 18.650 1.00 65.12 99 THR A C 1
ATOM 781 O O . THR A 1 99 ? -20.508 -5.914 17.829 1.00 65.12 99 THR A O 1
ATOM 784 N N . MET A 1 100 ? -19.098 -4.237 18.294 1.00 61.62 100 MET A N 1
ATOM 785 C CA . MET A 1 100 ? -18.883 -3.879 16.899 1.00 61.62 100 MET A CA 1
ATOM 786 C C . MET A 1 100 ? -17.713 -4.683 16.341 1.00 61.62 100 MET A C 1
ATOM 788 O O . MET A 1 100 ? -16.621 -4.707 16.915 1.00 61.62 100 MET A O 1
ATOM 792 N N . GLU A 1 101 ? -17.946 -5.324 15.203 1.00 63.94 101 GLU A N 1
ATOM 793 C CA . GLU A 1 101 ? -16.935 -6.047 14.441 1.00 63.94 101 GLU A CA 1
ATOM 794 C C . GLU A 1 101 ? -16.532 -5.231 13.210 1.00 63.94 101 GLU A C 1
ATOM 796 O O . GLU A 1 101 ? -17.364 -4.575 12.576 1.00 63.94 101 GLU A O 1
ATOM 801 N N . LEU A 1 102 ? -15.239 -5.247 12.877 1.00 68.50 102 LEU A N 1
ATOM 802 C CA . LEU A 1 102 ? -14.763 -4.630 11.645 1.00 68.50 102 LEU A CA 1
ATOM 803 C C . LEU A 1 102 ? -15.007 -5.596 10.495 1.00 68.50 102 LEU A C 1
ATOM 805 O O . LEU A 1 102 ? -14.270 -6.564 10.338 1.00 68.50 102 LEU A O 1
ATOM 809 N N . VAL A 1 103 ? -16.002 -5.296 9.670 1.00 72.56 103 VAL A N 1
ATOM 810 C CA . VAL A 1 103 ? -16.177 -5.975 8.388 1.00 72.56 103 VAL A CA 1
ATOM 811 C C . VAL A 1 103 ? -15.396 -5.193 7.337 1.00 72.56 103 VAL A C 1
ATOM 813 O O . VAL A 1 103 ? -15.784 -4.079 6.986 1.00 72.56 103 VAL A O 1
ATOM 816 N N . ASP A 1 104 ? -14.287 -5.761 6.860 1.00 72.12 104 ASP A N 1
ATOM 817 C CA . ASP A 1 104 ? -13.525 -5.248 5.715 1.00 72.12 104 ASP A CA 1
ATOM 818 C C . ASP A 1 104 ? -13.918 -6.027 4.446 1.00 72.12 104 ASP A C 1
ATOM 820 O O . ASP A 1 104 ? -13.403 -7.117 4.218 1.00 72.12 104 ASP A O 1
ATOM 824 N N . PRO A 1 105 ? -14.842 -5.518 3.612 1.00 71.88 105 PRO A N 1
ATOM 825 C CA . PRO A 1 105 ? -15.290 -6.217 2.407 1.00 71.88 105 PRO A CA 1
ATOM 826 C C . PRO A 1 105 ? -14.281 -6.157 1.250 1.00 71.88 105 PRO A C 1
ATOM 828 O O . PRO A 1 105 ? -14.532 -6.749 0.202 1.00 71.88 105 PRO A O 1
ATOM 831 N N . LEU A 1 106 ? -13.200 -5.384 1.390 1.00 72.88 106 LEU A N 1
ATOM 832 C CA . LEU A 1 106 ? -12.210 -5.153 0.338 1.00 72.88 106 LEU A CA 1
ATOM 833 C C . LEU A 1 106 ? -10.872 -5.837 0.620 1.00 72.88 106 LEU A C 1
ATOM 835 O O . LEU A 1 106 ? -9.990 -5.762 -0.235 1.00 72.88 106 LEU A O 1
ATOM 839 N N . ASP A 1 107 ? -10.715 -6.455 1.795 1.00 80.88 107 ASP A N 1
ATOM 840 C CA . ASP A 1 107 ? -9.454 -7.020 2.277 1.00 80.88 107 ASP A CA 1
ATOM 841 C C . ASP A 1 107 ? -8.284 -6.058 2.028 1.00 80.88 107 ASP A C 1
ATOM 843 O O . ASP A 1 107 ? -7.302 -6.381 1.354 1.00 80.88 107 ASP A O 1
ATOM 847 N N . ILE A 1 108 ? -8.403 -4.831 2.550 1.00 80.56 108 ILE A N 1
ATOM 848 C CA . ILE A 1 108 ? -7.530 -3.699 2.209 1.00 80.56 108 ILE A CA 1
ATOM 849 C C . ILE A 1 108 ? -6.050 -4.055 2.388 1.00 80.56 108 ILE A C 1
ATOM 851 O O . ILE A 1 108 ? -5.223 -3.673 1.563 1.00 80.56 108 ILE A O 1
ATOM 855 N N . LYS A 1 109 ? -5.710 -4.818 3.432 1.00 79.62 109 LYS A N 1
ATOM 856 C CA . LYS A 1 109 ? -4.338 -5.291 3.675 1.00 79.62 109 LYS A CA 1
ATOM 857 C C . LYS A 1 109 ? -3.826 -6.187 2.551 1.00 79.62 109 LYS A C 1
ATOM 859 O O . LYS A 1 109 ? -2.774 -5.906 1.988 1.00 79.62 109 LYS A O 1
ATOM 864 N N . THR A 1 110 ? -4.598 -7.205 2.186 1.00 84.75 110 THR A N 1
ATOM 865 C CA . THR A 1 110 ? -4.261 -8.117 1.088 1.00 84.75 110 THR A CA 1
ATOM 866 C C . THR A 1 110 ? -4.112 -7.348 -0.222 1.00 84.75 110 THR A C 1
ATOM 868 O O . THR A 1 110 ? -3.163 -7.566 -0.971 1.00 84.75 110 THR A O 1
ATOM 871 N N . LEU A 1 111 ? -5.005 -6.390 -0.479 1.00 84.06 111 LEU A N 1
ATOM 872 C CA . LEU A 1 111 ? -4.965 -5.571 -1.686 1.00 84.06 111 LEU A CA 1
ATOM 873 C C . LEU A 1 111 ? -3.722 -4.667 -1.746 1.00 84.06 111 LEU A C 1
ATOM 875 O O . LEU A 1 111 ? -3.140 -4.498 -2.819 1.00 84.06 111 LEU A O 1
ATOM 879 N N . ILE A 1 112 ? -3.309 -4.085 -0.615 1.00 83.06 112 ILE A N 1
ATOM 880 C CA . ILE A 1 112 ? -2.075 -3.293 -0.514 1.00 83.06 112 ILE A CA 1
ATOM 881 C C . ILE A 1 112 ? -0.857 -4.180 -0.795 1.00 83.06 112 ILE A C 1
ATOM 883 O O . ILE A 1 112 ? -0.038 -3.819 -1.642 1.00 83.06 112 ILE A O 1
ATOM 887 N N . ASP A 1 113 ? -0.779 -5.355 -0.168 1.00 84.75 113 ASP A N 1
ATOM 888 C CA . ASP A 1 113 ? 0.331 -6.296 -0.350 1.00 84.75 113 ASP A CA 1
ATOM 889 C C . ASP A 1 113 ? 0.433 -6.770 -1.811 1.00 84.75 113 ASP A C 1
ATOM 891 O O . ASP A 1 113 ? 1.505 -6.755 -2.423 1.00 84.75 113 ASP A O 1
ATOM 895 N N . GLU A 1 114 ? -0.698 -7.130 -2.424 1.00 86.75 114 GLU A N 1
ATOM 896 C CA . GLU A 1 114 ? -0.748 -7.509 -3.835 1.00 86.75 114 GLU A CA 1
ATOM 897 C C . GLU A 1 114 ? -0.306 -6.377 -4.768 1.00 86.75 114 GLU A C 1
ATOM 899 O O . GLU A 1 114 ? 0.407 -6.618 -5.749 1.00 86.75 114 GLU A O 1
ATOM 904 N N . ASN A 1 115 ? -0.741 -5.144 -4.498 1.00 83.50 115 ASN A N 1
ATOM 905 C CA . ASN A 1 115 ? -0.366 -3.981 -5.299 1.00 83.50 115 ASN A CA 1
ATOM 906 C C . ASN A 1 115 ? 1.125 -3.667 -5.170 1.00 83.50 115 ASN A C 1
ATOM 908 O O . ASN A 1 115 ? 1.771 -3.350 -6.175 1.00 83.50 115 ASN A O 1
ATOM 912 N N . GLU A 1 116 ? 1.701 -3.832 -3.981 1.00 83.62 116 GLU A N 1
ATOM 913 C CA . GLU A 1 116 ? 3.137 -3.701 -3.771 1.00 83.62 116 GLU A CA 1
ATOM 914 C C . GLU A 1 116 ? 3.928 -4.749 -4.569 1.00 83.62 116 GLU A C 1
ATOM 916 O O . GLU A 1 116 ? 4.880 -4.400 -5.278 1.00 83.62 116 GLU A O 1
ATOM 921 N N . VAL A 1 117 ? 3.508 -6.016 -4.536 1.00 87.25 117 VAL A N 1
ATOM 922 C CA . VAL A 1 117 ? 4.149 -7.094 -5.307 1.00 87.25 117 VAL A CA 1
ATOM 923 C C . VAL A 1 117 ? 4.052 -6.840 -6.813 1.00 87.25 117 VAL A C 1
ATOM 925 O O . VAL A 1 117 ? 5.060 -6.949 -7.525 1.00 87.25 117 VAL A O 1
ATOM 928 N N . LYS A 1 118 ? 2.870 -6.457 -7.315 1.00 86.31 118 LYS A N 1
ATOM 929 C CA . LYS A 1 118 ? 2.652 -6.125 -8.736 1.00 86.31 118 LYS A CA 1
ATOM 930 C C . LYS A 1 118 ? 3.542 -4.958 -9.167 1.00 86.31 118 LYS A C 1
ATOM 932 O O . LYS A 1 118 ? 4.202 -5.034 -10.205 1.00 86.31 118 LYS A O 1
ATOM 937 N N . ARG A 1 119 ? 3.630 -3.907 -8.346 1.00 84.12 119 ARG A N 1
ATOM 938 C CA . ARG A 1 119 ? 4.489 -2.739 -8.591 1.00 84.12 119 ARG A CA 1
ATOM 939 C C . ARG A 1 119 ? 5.966 -3.117 -8.658 1.00 84.12 119 ARG A C 1
ATOM 941 O O . ARG A 1 119 ? 6.653 -2.701 -9.590 1.00 84.12 119 ARG A O 1
ATOM 948 N N . ASN A 1 120 ? 6.459 -3.877 -7.683 1.00 85.81 120 ASN A N 1
ATOM 949 C CA . ASN A 1 120 ? 7.874 -4.243 -7.600 1.00 85.81 120 ASN A CA 1
ATOM 950 C C . ASN A 1 120 ? 8.287 -5.164 -8.756 1.00 85.81 120 ASN A C 1
ATOM 952 O O . ASN A 1 120 ? 9.348 -4.967 -9.355 1.00 85.81 120 ASN A O 1
ATOM 956 N N . THR A 1 121 ? 7.418 -6.108 -9.126 1.00 88.38 121 THR A N 1
ATOM 957 C CA . THR A 1 121 ? 7.608 -6.976 -10.297 1.00 88.38 121 THR A CA 1
ATOM 958 C C . THR A 1 121 ? 7.691 -6.153 -11.580 1.00 88.38 121 THR A C 1
ATOM 960 O O . THR A 1 121 ? 8.685 -6.236 -12.302 1.00 88.38 121 THR A O 1
ATOM 963 N N . LEU A 1 122 ? 6.709 -5.276 -11.822 1.00 86.56 122 LEU A N 1
ATOM 964 C CA . LEU A 1 122 ? 6.690 -4.422 -13.010 1.00 86.56 122 LEU A CA 1
ATOM 965 C C . LEU A 1 122 ? 7.914 -3.497 -13.074 1.00 86.56 122 LEU A C 1
ATOM 967 O O . LEU A 1 122 ? 8.485 -3.291 -14.142 1.00 86.56 122 LEU A O 1
ATOM 971 N N . LEU A 1 123 ? 8.361 -2.960 -11.936 1.00 86.81 123 LEU A N 1
ATOM 972 C CA . LEU A 1 123 ? 9.553 -2.118 -11.882 1.00 86.81 123 LEU A CA 1
ATOM 973 C C . LEU A 1 123 ? 10.819 -2.880 -12.311 1.00 86.81 123 LEU A C 1
ATOM 975 O O . LEU A 1 123 ? 11.636 -2.334 -13.056 1.00 86.81 123 LEU A O 1
ATOM 979 N N . SER A 1 124 ? 10.964 -4.132 -11.871 1.00 87.88 124 SER A N 1
ATOM 980 C CA . SER A 1 124 ? 12.079 -5.011 -12.246 1.00 87.88 124 SER A CA 1
ATOM 981 C C . SER A 1 124 ? 12.068 -5.355 -13.741 1.00 87.88 124 SER A C 1
ATOM 983 O O . SER A 1 124 ? 13.103 -5.286 -14.415 1.00 87.88 124 SER A O 1
ATOM 985 N N . GLU A 1 125 ? 10.885 -5.652 -14.288 1.00 87.44 125 GLU A N 1
ATOM 986 C CA . GLU A 1 125 ? 10.702 -5.898 -15.721 1.00 87.44 125 GLU A CA 1
ATOM 987 C C . GLU A 1 125 ? 11.084 -4.669 -16.551 1.00 87.44 125 GLU A C 1
ATOM 989 O O . GLU A 1 125 ? 11.871 -4.782 -17.492 1.00 87.44 125 GLU A O 1
ATOM 994 N N . LEU A 1 126 ? 10.598 -3.483 -16.168 1.00 87.44 126 LEU A N 1
ATOM 995 C CA . LEU A 1 126 ? 10.927 -2.226 -16.842 1.00 87.44 126 LEU A CA 1
ATOM 996 C C . LEU A 1 126 ? 12.433 -1.939 -16.806 1.00 87.44 126 LEU A C 1
ATOM 998 O O . LEU A 1 126 ? 13.001 -1.556 -17.827 1.00 87.44 126 LEU A O 1
ATOM 1002 N N . ASP A 1 127 ? 13.104 -2.134 -15.666 1.00 86.00 127 ASP A N 1
ATOM 1003 C CA . ASP A 1 127 ? 14.553 -1.919 -15.560 1.00 86.00 127 ASP A CA 1
ATOM 1004 C C . ASP A 1 127 ? 15.349 -2.896 -16.440 1.00 86.00 127 ASP A C 1
ATOM 1006 O O . ASP A 1 127 ? 16.340 -2.498 -17.059 1.00 86.00 127 ASP A O 1
ATOM 1010 N N . THR A 1 128 ? 14.908 -4.150 -16.546 1.00 86.88 128 THR A N 1
ATOM 1011 C CA . THR A 1 128 ? 15.550 -5.161 -17.399 1.00 86.88 128 THR A CA 1
ATOM 1012 C C . THR A 1 128 ? 15.342 -4.846 -18.879 1.00 86.88 128 THR A C 1
ATOM 1014 O O . THR A 1 128 ? 16.311 -4.752 -19.634 1.00 86.88 128 THR A O 1
ATOM 1017 N N . GLN A 1 129 ? 14.098 -4.604 -19.293 1.00 84.56 129 GLN A N 1
ATOM 1018 C CA . GLN A 1 129 ? 13.749 -4.342 -20.690 1.00 84.56 129 GLN A CA 1
ATOM 1019 C C . GLN A 1 129 ? 14.346 -3.030 -21.206 1.00 84.56 129 GLN A C 1
ATOM 1021 O O . GLN A 1 129 ? 14.815 -2.968 -22.340 1.00 84.56 129 GLN A O 1
ATOM 1026 N N . LEU A 1 130 ? 14.413 -1.987 -20.372 1.00 85.06 130 LEU A N 1
ATOM 1027 C CA . LEU A 1 130 ? 15.080 -0.737 -20.744 1.00 85.06 130 LEU A CA 1
ATOM 1028 C C . LEU A 1 130 ? 16.593 -0.919 -20.911 1.00 85.06 130 LEU A C 1
ATOM 1030 O O . LEU A 1 130 ? 17.175 -0.328 -21.819 1.00 85.06 130 LEU A O 1
ATOM 1034 N N . LYS A 1 131 ? 17.242 -1.746 -20.080 1.00 85.19 131 LYS A N 1
ATOM 1035 C CA . LYS A 1 131 ? 18.667 -2.072 -20.252 1.00 85.19 131 LYS A CA 1
ATOM 1036 C C . LYS A 1 131 ? 18.916 -2.839 -21.548 1.00 85.19 131 LYS A C 1
ATOM 1038 O O . LYS A 1 131 ? 19.825 -2.470 -22.284 1.00 85.19 131 LYS A O 1
ATOM 1043 N N . VAL A 1 132 ? 18.099 -3.854 -21.838 1.00 83.62 132 VAL A N 1
ATOM 1044 C CA . VAL A 1 132 ? 18.186 -4.631 -23.085 1.00 83.62 132 VAL A CA 1
ATOM 1045 C C . VAL A 1 132 ? 17.963 -3.722 -24.291 1.00 83.62 132 VAL A C 1
ATOM 1047 O O . VAL A 1 132 ? 18.808 -3.683 -25.178 1.00 83.62 132 VAL A O 1
ATOM 1050 N N . SER A 1 133 ? 16.900 -2.910 -24.278 1.00 78.75 133 SER A N 1
ATOM 1051 C CA . SER A 1 133 ? 16.600 -1.964 -25.357 1.00 78.75 133 SER A CA 1
ATOM 1052 C C . SER A 1 133 ? 17.740 -0.972 -25.590 1.00 78.75 133 SER A C 1
ATOM 1054 O O . SER A 1 133 ? 18.055 -0.677 -26.740 1.00 78.75 133 SER A O 1
ATOM 1056 N N . ASN A 1 134 ? 18.375 -0.459 -24.533 1.00 77.31 134 ASN A N 1
ATOM 1057 C CA . ASN A 1 134 ? 19.517 0.447 -24.669 1.00 77.31 134 ASN A CA 1
ATOM 1058 C C . ASN A 1 134 ? 20.761 -0.259 -25.233 1.00 77.31 134 ASN A C 1
ATOM 1060 O O . ASN A 1 134 ? 21.523 0.369 -25.957 1.00 77.31 134 ASN A O 1
ATOM 1064 N N . ALA A 1 135 ? 20.966 -1.543 -24.924 1.00 73.69 135 ALA A N 1
ATOM 1065 C CA . ALA A 1 135 ? 22.092 -2.329 -25.430 1.00 73.69 135 ALA A CA 1
ATOM 1066 C C . ALA A 1 135 ? 21.920 -2.761 -26.898 1.00 73.69 135 ALA A C 1
ATOM 1068 O O . ALA A 1 135 ? 22.910 -2.940 -27.601 1.00 73.69 135 ALA A O 1
ATOM 1069 N N . THR A 1 136 ? 20.681 -2.925 -27.370 1.00 67.94 136 THR A N 1
ATOM 1070 C CA . THR A 1 136 ? 20.376 -3.333 -28.754 1.00 67.94 136 THR A CA 1
ATOM 1071 C C . THR A 1 136 ? 20.130 -2.159 -29.700 1.00 67.94 136 THR A C 1
ATOM 1073 O O . THR A 1 136 ? 20.058 -2.353 -30.912 1.00 67.94 136 THR A O 1
ATOM 1076 N N . THR A 1 137 ? 19.958 -0.944 -29.171 1.00 66.12 137 THR A N 1
ATOM 1077 C CA . THR A 1 137 ? 19.755 0.253 -29.995 1.00 66.12 137 THR A CA 1
ATOM 1078 C C . THR A 1 137 ? 21.109 0.772 -30.467 1.00 66.12 137 THR A C 1
ATOM 1080 O O . THR A 1 137 ? 21.840 1.406 -29.709 1.00 66.12 137 THR A O 1
ATOM 1083 N N . PHE A 1 138 ? 21.437 0.510 -31.731 1.00 55.88 138 PHE A N 1
ATOM 1084 C CA . PHE A 1 138 ? 22.596 1.108 -32.387 1.00 55.88 138 PHE A CA 1
ATOM 1085 C C . PHE A 1 138 ? 22.373 2.612 -32.579 1.00 55.88 138 PHE A C 1
ATOM 1087 O O . PHE A 1 138 ? 21.341 3.040 -33.096 1.00 55.88 138 PHE A O 1
ATOM 1094 N N . ILE A 1 139 ? 23.347 3.411 -32.146 1.00 58.94 139 ILE A N 1
ATOM 1095 C CA . ILE A 1 139 ? 23.405 4.841 -32.441 1.00 58.94 139 ILE A CA 1
ATOM 1096 C C . ILE A 1 139 ? 24.159 4.972 -33.767 1.00 58.94 139 ILE A C 1
ATOM 1098 O O . ILE A 1 139 ? 25.362 4.725 -33.807 1.00 58.94 139 ILE A O 1
ATOM 1102 N N . GLU A 1 140 ? 23.465 5.322 -34.849 1.00 51.31 140 GLU A N 1
ATOM 1103 C CA . GLU A 1 140 ? 24.135 5.862 -36.037 1.00 51.31 140 GLU A CA 1
ATOM 1104 C C . GLU A 1 140 ? 24.603 7.287 -35.699 1.00 51.31 140 GLU A C 1
ATOM 1106 O O . GLU A 1 140 ? 23.793 8.108 -35.256 1.00 51.31 140 GLU A O 1
ATOM 1111 N N . ILE A 1 141 ? 25.915 7.530 -35.817 1.00 46.44 141 ILE A N 1
ATOM 1112 C CA . ILE A 1 141 ? 26.547 8.854 -35.672 1.00 46.44 141 ILE A CA 1
ATOM 1113 C C . ILE A 1 141 ? 26.308 9.661 -36.945 1.00 46.44 141 ILE A C 1
ATOM 1115 O O . ILE A 1 141 ? 26.531 9.087 -38.035 1.00 46.44 141 ILE A O 1
#

Sequence (141 aa):
MSNAKVKIHTQAGDFTVTGAVSLRNRLRGKSAYQNSLFEVNMERKMDQEYTRSVQQIKNMNLQLEERADAVRLSILGKDSKGKGDNSLDAVNDFRKENTMELVDPLDIKTLIDENEVKRNTLLSELDTQLKVSNATTFIEI

Radius of gyration: 28.69 Å; chains: 1; bounding box: 57×32×85 Å

Organism: NCBI:txid2881276

Foldseek 3Di:
DPQQPDWFQDPVGIDRNVRLVVLLCLLVVNDPDVVSVCVVVVLVVLVVVVVVLVVVLVVQLVVLVVVLVVQLCVVVVPDPPDDPPVSVVVSVVSSVVRRDDDDDPPPSVVVSVVSVVVSVRSSVSSVVRSVVVVVPDDDDD